Protein AF-A0A4V3YSW3-F1 (afdb_monomer_lite)

Sequence (118 aa):
MEQAIERPDEATGRGRRPDWFHRGHPVFFPLAGFFTGMVSIIVVPGLYAAIVKWVAGYERAEALFPFVLLLLVVPIGLLVPHRTRRFARYMVLGMLTTLIVVVGVAAAVLWFLLRRDG

pLDDT: mean 74.08, std 13.99, range [45.06, 95.94]

Foldseek 3Di:
DDDDDPDPPDDDPPDPPDPVVVPPDVCPLLVVLLVLLQCCLVCQLVVVLVVCCVPPNPVCSVVCNVCSVVSVVVLVVVLPDPVSVNSSVSNVVNNVVNVCVVVVVVVVVVVVCVVVVD

Structure (mmCIF, N/CA/C/O backbone):
data_AF-A0A4V3YSW3-F1
#
_entry.id   AF-A0A4V3YSW3-F1
#
loop_
_atom_site.group_PDB
_atom_site.id
_atom_site.type_symbol
_atom_site.label_atom_id
_atom_site.label_alt_id
_atom_site.label_comp_id
_atom_site.label_asym_id
_atom_site.label_entity_id
_atom_site.label_seq_id
_atom_site.pdbx_PDB_ins_code
_atom_site.Cartn_x
_atom_site.Cartn_y
_atom_site.Cartn_z
_atom_site.occupancy
_atom_site.B_iso_or_equiv
_atom_site.auth_seq_id
_atom_site.auth_comp_id
_atom_site.auth_asym_id
_atom_site.auth_atom_id
_atom_site.pdbx_PDB_model_num
ATOM 1 N N . MET A 1 1 ? 22.615 49.048 -56.339 1.00 45.06 1 MET A N 1
ATOM 2 C CA . MET A 1 1 ? 22.935 47.777 -55.665 1.00 45.06 1 MET A CA 1
ATOM 3 C C . MET A 1 1 ? 21.779 47.475 -54.745 1.00 45.06 1 MET A C 1
ATOM 5 O O . MET A 1 1 ? 21.599 48.124 -53.724 1.00 45.06 1 MET A O 1
ATOM 9 N N . GLU A 1 2 ? 20.926 46.612 -55.268 1.00 50.81 2 GLU A N 1
ATOM 10 C CA . GLU A 1 2 ? 19.728 46.044 -54.674 1.00 50.81 2 GLU A CA 1
ATOM 11 C C . GLU A 1 2 ? 20.129 45.095 -53.533 1.00 50.81 2 GLU A C 1
ATOM 13 O O . GLU A 1 2 ? 21.132 44.406 -53.674 1.00 50.81 2 GLU A O 1
ATOM 18 N N . GLN A 1 3 ? 19.372 45.139 -52.431 1.00 54.00 3 GLN A N 1
ATOM 19 C CA . GLN A 1 3 ? 18.955 44.027 -51.553 1.00 54.00 3 GLN A CA 1
ATOM 20 C C . GLN A 1 3 ? 19.996 42.916 -51.248 1.00 54.00 3 GLN A C 1
ATOM 22 O O . GLN A 1 3 ? 20.533 42.266 -52.127 1.00 54.00 3 GLN A O 1
ATOM 27 N N . ALA A 1 4 ? 20.269 42.551 -49.999 1.00 50.94 4 ALA A N 1
ATOM 28 C CA . ALA A 1 4 ? 19.267 42.141 -49.032 1.00 50.94 4 ALA A CA 1
ATOM 29 C C . ALA A 1 4 ? 19.805 42.266 -47.601 1.00 50.94 4 ALA A C 1
ATOM 31 O O . ALA A 1 4 ? 20.897 41.809 -47.270 1.00 50.94 4 ALA A O 1
ATOM 32 N N . ILE A 1 5 ? 18.981 42.854 -46.740 1.00 60.22 5 ILE A N 1
ATOM 33 C CA . ILE A 1 5 ? 19.036 42.609 -45.305 1.00 60.22 5 ILE A CA 1
ATOM 34 C C . ILE A 1 5 ? 18.579 41.161 -45.130 1.00 60.22 5 ILE A C 1
ATOM 36 O O . ILE A 1 5 ? 17.396 40.868 -45.296 1.00 60.22 5 ILE A O 1
ATOM 40 N N . GLU A 1 6 ? 19.499 40.252 -44.827 1.00 54.72 6 GLU A N 1
ATOM 41 C CA . GLU A 1 6 ? 19.141 38.892 -44.439 1.00 54.72 6 GLU A CA 1
ATOM 42 C C . GLU A 1 6 ? 18.543 38.937 -43.026 1.00 54.72 6 GLU A C 1
ATOM 44 O O . GLU A 1 6 ? 19.235 38.859 -42.012 1.00 54.72 6 GLU A O 1
ATOM 49 N N . ARG A 1 7 ? 17.224 39.141 -42.960 1.00 59.81 7 ARG A N 1
ATOM 50 C CA . ARG A 1 7 ? 16.422 38.734 -41.809 1.00 59.81 7 ARG A CA 1
ATOM 51 C C . ARG A 1 7 ? 15.881 37.337 -42.077 1.00 59.81 7 ARG A C 1
ATOM 53 O O . ARG A 1 7 ? 14.946 37.209 -42.865 1.00 59.81 7 ARG A O 1
ATOM 60 N N . PRO A 1 8 ? 16.349 36.310 -41.363 1.00 53.41 8 PRO A N 1
ATOM 61 C CA . PRO A 1 8 ? 15.496 35.181 -41.070 1.00 53.41 8 PRO A CA 1
ATOM 62 C C . PRO A 1 8 ? 14.579 35.582 -39.903 1.00 53.41 8 PRO A C 1
ATOM 64 O O . PRO A 1 8 ? 14.878 35.329 -38.737 1.00 53.41 8 PRO A O 1
ATOM 67 N N . ASP A 1 9 ? 13.467 36.245 -40.220 1.00 52.53 9 ASP A N 1
ATOM 68 C CA . ASP A 1 9 ? 12.266 36.190 -39.383 1.00 52.53 9 ASP A CA 1
ATOM 69 C C . ASP A 1 9 ? 11.549 34.889 -39.751 1.00 52.53 9 ASP A C 1
ATOM 71 O O . ASP A 1 9 ? 10.818 34.880 -40.727 1.00 52.53 9 ASP A O 1
ATOM 75 N N . GLU A 1 10 ? 11.753 33.802 -38.999 1.00 52.34 10 GLU A N 1
ATOM 76 C CA . GLU A 1 10 ? 10.719 32.772 -38.825 1.00 52.34 10 GLU A CA 1
ATOM 77 C C . GLU A 1 10 ? 10.824 32.143 -37.434 1.00 52.34 10 GLU A C 1
ATOM 79 O O . GLU A 1 10 ? 11.613 31.243 -37.132 1.00 52.34 10 GLU A O 1
ATOM 84 N N . ALA A 1 11 ? 9.953 32.642 -36.566 1.00 54.31 11 ALA A N 1
ATOM 85 C CA . ALA A 1 11 ? 9.533 31.981 -35.357 1.00 54.31 11 ALA A CA 1
ATOM 86 C C . ALA A 1 11 ? 9.134 30.523 -35.640 1.00 54.31 11 ALA A C 1
ATOM 88 O O . ALA A 1 11 ? 8.089 30.246 -36.219 1.00 54.31 11 ALA A O 1
ATOM 89 N N . THR A 1 12 ? 9.885 29.570 -35.090 1.00 47.66 12 THR A N 1
ATOM 90 C CA . THR A 1 12 ? 9.254 28.345 -34.599 1.00 47.66 12 THR A CA 1
ATOM 91 C C . THR A 1 12 ? 9.585 28.170 -33.130 1.00 47.66 12 THR A C 1
ATOM 93 O O . THR A 1 12 ? 10.612 27.620 -32.740 1.00 47.66 12 THR A O 1
ATOM 96 N N . GLY A 1 13 ? 8.651 28.620 -32.293 1.00 49.34 13 GLY A N 1
ATOM 97 C CA . GLY A 1 13 ? 8.467 28.103 -30.946 1.00 49.34 13 GLY A CA 1
ATOM 98 C C . GLY A 1 13 ? 8.160 26.605 -30.994 1.00 49.34 13 GLY A C 1
ATOM 99 O O . GLY A 1 13 ? 7.038 26.175 -30.754 1.00 49.34 13 GLY A O 1
ATOM 100 N N . ARG A 1 14 ? 9.164 25.785 -31.298 1.00 49.91 14 ARG A N 1
ATOM 101 C CA . ARG A 1 14 ? 9.178 24.367 -30.958 1.00 49.91 14 ARG A CA 1
ATOM 102 C C . ARG A 1 14 ? 10.062 24.266 -29.742 1.00 49.91 14 ARG A C 1
ATOM 104 O O . ARG A 1 14 ? 11.281 24.341 -29.837 1.00 49.91 14 ARG A O 1
ATOM 111 N N . GLY A 1 15 ? 9.399 24.226 -28.588 1.00 49.91 15 GLY A N 1
ATOM 112 C CA . GLY A 1 15 ? 10.049 24.204 -27.294 1.00 49.91 15 GLY A CA 1
ATOM 113 C C . GLY A 1 15 ? 11.238 23.256 -27.301 1.00 49.91 15 GLY A C 1
ATOM 114 O O . GLY A 1 15 ? 11.166 22.164 -27.869 1.00 49.91 15 GLY A O 1
ATOM 115 N N . ARG A 1 16 ? 12.304 23.665 -26.609 1.00 55.59 16 ARG A N 1
ATOM 116 C CA . ARG A 1 16 ? 13.181 22.724 -25.916 1.00 55.59 16 ARG A CA 1
ATOM 117 C C . ARG A 1 16 ? 12.269 21.850 -25.063 1.00 55.59 16 ARG A C 1
ATOM 119 O O . ARG A 1 16 ? 12.037 22.157 -23.902 1.00 55.59 16 ARG A O 1
ATOM 126 N N . ARG A 1 17 ? 11.648 20.837 -25.664 1.00 60.00 17 ARG A N 1
ATOM 127 C CA . ARG A 1 17 ? 11.024 19.745 -24.951 1.00 60.00 17 ARG A CA 1
ATOM 128 C C . ARG A 1 17 ? 12.223 18.991 -24.405 1.00 60.00 17 ARG A C 1
ATOM 130 O O . ARG A 1 17 ? 12.932 18.399 -25.203 1.00 60.00 17 ARG A O 1
ATOM 137 N N . PRO A 1 18 ? 12.504 19.070 -23.100 1.00 58.22 18 PRO A N 1
ATOM 138 C CA . PRO A 1 18 ? 13.040 17.950 -22.371 1.00 58.22 18 PRO A CA 1
ATOM 139 C C . PRO A 1 18 ? 13.660 16.748 -23.102 1.00 58.22 18 PRO A C 1
ATOM 141 O O . PRO A 1 18 ? 13.052 15.678 -23.144 1.00 58.22 18 PRO A O 1
ATOM 144 N N . ASP A 1 19 ? 14.901 16.852 -23.581 1.00 61.59 19 ASP A N 1
ATOM 145 C CA . ASP A 1 19 ? 15.624 15.717 -24.190 1.00 61.59 19 ASP A CA 1
ATOM 146 C C . ASP A 1 19 ? 15.869 14.540 -23.215 1.00 61.59 19 ASP A C 1
AT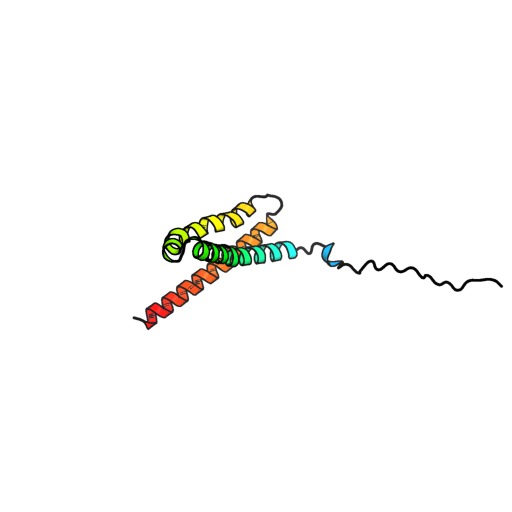OM 148 O O . ASP A 1 19 ? 16.268 13.448 -23.627 1.00 61.59 19 ASP A O 1
ATOM 152 N N . TRP A 1 20 ? 15.567 14.704 -21.920 1.00 56.62 20 TRP A N 1
ATOM 153 C CA . TRP A 1 20 ? 15.565 13.623 -20.924 1.00 56.62 20 TRP A CA 1
ATOM 154 C C . TRP A 1 20 ? 14.391 12.645 -21.066 1.00 56.62 20 TRP A C 1
ATOM 156 O O . TRP A 1 20 ? 14.424 11.569 -20.473 1.00 56.62 20 TRP A O 1
ATOM 166 N N . PHE A 1 21 ? 13.354 12.995 -21.835 1.00 60.94 21 PHE A N 1
ATOM 167 C CA . PHE A 1 21 ? 12.192 12.127 -22.051 1.00 60.94 21 PHE A CA 1
ATOM 168 C C . PHE A 1 21 ? 12.449 11.054 -23.127 1.00 60.94 21 PHE A C 1
ATOM 170 O O . PHE A 1 21 ? 11.780 10.026 -23.146 1.00 60.94 21 PHE A O 1
ATOM 177 N N . HIS A 1 22 ? 13.441 11.264 -24.003 1.00 60.59 22 HIS A N 1
ATOM 178 C CA . HIS A 1 22 ? 13.734 10.371 -25.136 1.00 60.59 22 HIS A CA 1
ATOM 179 C C . HIS A 1 22 ? 14.896 9.400 -24.872 1.00 60.59 22 HIS A C 1
ATOM 181 O O . HIS A 1 22 ? 15.032 8.394 -25.567 1.00 60.59 22 HIS A O 1
ATOM 187 N N . ARG A 1 23 ? 15.698 9.629 -23.824 1.00 57.62 23 ARG A N 1
ATOM 188 C CA . ARG A 1 23 ? 16.636 8.635 -23.286 1.00 57.62 23 ARG A CA 1
ATOM 189 C C . ARG A 1 23 ? 16.043 8.063 -22.011 1.00 57.62 23 ARG A C 1
ATOM 191 O O . ARG A 1 23 ? 16.219 8.634 -20.943 1.00 57.62 23 ARG A O 1
ATOM 198 N N . GLY A 1 24 ? 15.328 6.944 -22.128 1.00 64.56 24 GLY A N 1
ATOM 199 C CA . GLY A 1 24 ? 14.814 6.192 -20.985 1.00 64.56 24 GLY A CA 1
ATOM 200 C C . GLY A 1 24 ? 15.953 5.827 -20.038 1.00 64.56 24 GLY A C 1
ATOM 201 O O . GLY A 1 24 ? 16.631 4.819 -20.233 1.00 64.56 24 GLY A O 1
ATOM 202 N N . HIS A 1 25 ? 16.194 6.677 -19.038 1.00 61.09 25 HIS A N 1
ATOM 203 C CA . HIS A 1 25 ? 17.256 6.468 -18.072 1.00 61.09 25 HIS A CA 1
ATOM 204 C C . HIS A 1 25 ? 16.940 5.162 -17.333 1.00 61.09 25 HIS A C 1
ATOM 206 O O . HIS A 1 25 ? 15.829 5.021 -16.809 1.00 61.09 25 HIS A O 1
ATOM 212 N N . PRO A 1 26 ? 17.871 4.195 -17.278 1.00 68.62 26 PRO A N 1
ATOM 213 C CA . PRO A 1 26 ? 17.589 2.838 -16.804 1.00 68.62 26 PRO A CA 1
ATOM 214 C C . PRO A 1 26 ? 17.067 2.774 -15.357 1.00 68.62 26 PRO A C 1
ATOM 216 O O . PRO A 1 26 ? 16.501 1.760 -14.956 1.00 68.62 26 PRO A O 1
ATOM 219 N N . VAL A 1 27 ? 17.199 3.861 -14.591 1.00 72.88 27 VAL A N 1
ATOM 220 C CA . VAL A 1 27 ? 16.701 3.997 -13.212 1.00 72.88 27 VAL A CA 1
ATOM 221 C C . VAL A 1 27 ? 15.240 4.457 -13.105 1.00 72.88 27 VAL A C 1
ATOM 223 O O . VAL A 1 27 ? 14.642 4.282 -12.048 1.00 72.88 27 VAL A O 1
ATOM 226 N N . PHE A 1 28 ? 14.636 5.006 -14.169 1.00 74.69 28 PHE A N 1
ATOM 227 C CA . PHE A 1 28 ? 13.272 5.547 -14.106 1.00 74.69 28 PHE A CA 1
ATOM 228 C C . PHE A 1 28 ? 12.235 4.449 -13.857 1.00 74.69 28 PHE A C 1
ATOM 230 O O . PHE A 1 28 ? 11.397 4.579 -12.974 1.00 74.69 28 PHE A O 1
ATOM 237 N N . PHE A 1 29 ? 12.327 3.334 -14.585 1.00 75.62 29 PHE A N 1
ATOM 238 C CA . PHE A 1 29 ? 11.424 2.194 -14.405 1.00 75.62 29 PHE A CA 1
ATOM 239 C C . PHE A 1 29 ? 11.500 1.587 -12.991 1.00 75.62 29 PHE A C 1
ATOM 241 O O . PHE A 1 29 ? 10.447 1.364 -12.395 1.00 75.62 29 PHE A O 1
ATOM 248 N N . PRO A 1 30 ? 12.693 1.335 -12.419 1.00 81.56 30 PRO A N 1
ATOM 249 C CA . PRO A 1 30 ? 12.821 0.947 -11.019 1.00 81.56 30 PRO A CA 1
ATOM 250 C C . PRO A 1 30 ? 12.193 1.934 -10.036 1.00 81.56 30 PRO A C 1
ATOM 252 O O . PRO A 1 30 ? 11.400 1.534 -9.185 1.00 81.56 30 PRO A O 1
ATOM 255 N N . LEU A 1 31 ? 12.515 3.220 -10.173 1.00 82.81 31 LEU A N 1
ATOM 256 C CA . LEU A 1 31 ? 12.081 4.251 -9.237 1.00 82.81 31 LEU A CA 1
ATOM 257 C C . LEU A 1 31 ? 10.564 4.455 -9.295 1.00 82.81 31 LEU A C 1
ATOM 259 O O . LEU A 1 31 ? 9.893 4.441 -8.266 1.00 82.81 31 LEU A O 1
ATOM 263 N N . ALA A 1 32 ? 10.013 4.562 -10.504 1.00 83.94 32 ALA A N 1
ATOM 264 C CA . ALA A 1 32 ? 8.578 4.671 -10.725 1.00 83.94 32 ALA A CA 1
ATOM 265 C C . ALA A 1 32 ? 7.837 3.452 -10.164 1.00 83.94 32 ALA A C 1
ATOM 267 O O . ALA A 1 32 ? 6.810 3.622 -9.513 1.00 83.94 32 ALA A O 1
ATOM 268 N N . GLY A 1 33 ? 8.375 2.242 -10.355 1.00 82.06 33 GLY A N 1
ATOM 269 C CA . GLY A 1 33 ? 7.819 1.023 -9.770 1.00 82.06 33 GLY A CA 1
ATOM 270 C C . GLY A 1 33 ? 7.758 1.127 -8.252 1.00 82.06 33 GLY A C 1
ATOM 271 O O . GLY A 1 33 ? 6.673 1.053 -7.681 1.00 82.06 33 GLY A O 1
ATOM 272 N N . PHE A 1 34 ? 8.900 1.382 -7.612 1.00 85.62 34 PHE A N 1
ATOM 273 C CA . PHE A 1 34 ? 9.020 1.513 -6.158 1.00 85.62 34 PHE A CA 1
ATOM 274 C C . PHE A 1 34 ? 8.035 2.527 -5.564 1.00 85.62 34 PHE A C 1
ATOM 276 O O . PHE A 1 34 ? 7.249 2.170 -4.685 1.00 85.62 34 PHE A O 1
ATOM 283 N N . PHE A 1 35 ? 8.012 3.760 -6.080 1.00 85.44 35 PHE A N 1
ATOM 284 C CA . PHE A 1 35 ? 7.085 4.790 -5.605 1.00 85.44 35 PHE A CA 1
ATOM 285 C C . PHE A 1 35 ? 5.625 4.422 -5.853 1.00 85.44 35 PHE A C 1
ATOM 287 O O . PHE A 1 35 ? 4.797 4.639 -4.974 1.00 85.44 35 PHE A O 1
ATOM 294 N N . THR A 1 36 ? 5.305 3.810 -6.995 1.00 86.19 36 THR A N 1
ATOM 295 C CA . THR A 1 36 ? 3.945 3.314 -7.261 1.00 86.19 36 THR A CA 1
ATOM 296 C C . THR A 1 36 ? 3.536 2.262 -6.227 1.00 86.19 36 THR A C 1
ATOM 298 O O . THR A 1 36 ? 2.416 2.304 -5.722 1.00 86.19 36 THR A O 1
ATOM 301 N N . GLY A 1 37 ? 4.451 1.362 -5.852 1.00 83.94 37 GLY A N 1
ATOM 302 C CA . GLY A 1 37 ? 4.236 0.382 -4.787 1.00 83.94 37 GLY A CA 1
ATOM 303 C C . GLY A 1 37 ? 3.923 1.043 -3.444 1.00 83.94 37 GLY A C 1
ATOM 304 O O . GLY A 1 37 ? 2.911 0.717 -2.825 1.00 83.94 37 GLY A O 1
ATOM 305 N N . MET A 1 38 ? 4.724 2.032 -3.039 1.00 87.38 38 MET A N 1
ATOM 306 C CA . MET A 1 38 ? 4.490 2.780 -1.796 1.00 87.38 38 MET A CA 1
ATOM 307 C C . MET A 1 38 ? 3.151 3.526 -1.807 1.00 87.38 38 MET A C 1
ATOM 309 O O . MET A 1 38 ? 2.364 3.409 -0.868 1.00 87.38 38 MET A O 1
ATOM 313 N N . VAL A 1 39 ? 2.864 4.259 -2.887 1.00 87.56 39 VAL A N 1
ATOM 314 C CA . VAL A 1 39 ? 1.611 5.012 -3.044 1.00 87.56 39 VAL A CA 1
ATOM 315 C C . VAL A 1 39 ? 0.415 4.070 -2.983 1.00 87.56 39 VAL A C 1
ATOM 317 O O . VAL A 1 39 ? -0.567 4.387 -2.317 1.00 87.56 39 VAL A O 1
ATOM 320 N N . SER A 1 40 ? 0.506 2.891 -3.605 1.00 83.56 40 SER A N 1
ATOM 321 C CA . SER A 1 40 ? -0.580 1.912 -3.567 1.00 83.56 40 SER A CA 1
ATOM 322 C C . SER A 1 40 ? -0.896 1.448 -2.140 1.00 83.56 40 SER A C 1
ATOM 324 O O . SER A 1 40 ? -2.063 1.425 -1.770 1.00 83.56 40 SER A O 1
ATOM 326 N N . ILE A 1 41 ? 0.112 1.185 -1.298 1.00 83.62 41 ILE A N 1
ATOM 327 C CA . ILE A 1 41 ? -0.098 0.764 0.102 1.00 83.62 41 ILE A CA 1
ATOM 328 C C . ILE A 1 41 ? -0.744 1.852 0.953 1.00 83.62 41 ILE A C 1
ATOM 330 O O . ILE A 1 41 ? -1.435 1.531 1.909 1.00 83.62 41 ILE A O 1
ATOM 334 N N . ILE A 1 42 ? -0.541 3.126 0.629 1.00 84.56 42 ILE A N 1
ATOM 335 C CA . ILE A 1 42 ? -1.103 4.233 1.410 1.00 84.56 42 ILE A CA 1
ATOM 336 C C . ILE A 1 42 ? -2.511 4.572 0.912 1.00 84.56 42 ILE A C 1
ATOM 338 O O . ILE A 1 42 ? -3.469 4.622 1.684 1.00 84.56 42 ILE A O 1
ATOM 342 N N . VAL A 1 43 ? -2.643 4.799 -0.395 1.00 87.12 43 VAL A N 1
ATOM 343 C CA . VAL A 1 43 ? -3.863 5.343 -0.998 1.00 87.12 43 VAL A CA 1
ATOM 344 C C . VAL A 1 43 ? -4.971 4.304 -1.044 1.00 87.12 43 VAL A C 1
ATOM 346 O O . VAL A 1 43 ? -6.110 4.636 -0.737 1.00 87.12 43 VAL A O 1
ATOM 349 N N . VAL A 1 44 ? -4.662 3.055 -1.398 1.00 85.69 44 VAL A N 1
ATOM 350 C CA . VAL A 1 44 ? -5.674 2.000 -1.569 1.00 85.69 44 VAL A CA 1
ATOM 351 C C . VAL A 1 44 ? -6.448 1.741 -0.270 1.00 85.69 44 VAL A C 1
ATOM 353 O O . VAL A 1 44 ? -7.672 1.893 -0.284 1.00 85.69 44 VAL A O 1
ATOM 356 N N . PRO A 1 45 ? -5.801 1.417 0.868 1.00 81.31 45 PRO A N 1
ATOM 357 C CA . PRO A 1 45 ? -6.530 1.202 2.111 1.00 81.31 45 PRO A CA 1
ATOM 358 C C . PRO A 1 45 ? -7.128 2.488 2.687 1.00 81.31 45 PRO A C 1
ATOM 360 O O . PRO A 1 45 ? -8.239 2.442 3.212 1.00 81.31 45 PRO A O 1
ATOM 363 N N . GLY A 1 46 ? -6.451 3.636 2.557 1.00 83.81 46 GLY A N 1
ATOM 364 C CA . GLY A 1 46 ? -6.984 4.916 3.032 1.00 83.81 46 GLY A CA 1
ATOM 365 C C . GLY A 1 46 ? -8.274 5.315 2.311 1.00 83.81 46 GLY A C 1
ATOM 366 O O . GLY A 1 46 ? -9.265 5.676 2.947 1.00 83.81 46 GLY A O 1
ATOM 367 N N . LEU A 1 47 ? -8.290 5.185 0.984 1.00 85.50 47 LEU A N 1
ATOM 368 C CA . LEU A 1 47 ? -9.460 5.479 0.165 1.00 85.50 47 LEU A CA 1
ATOM 369 C C . LEU A 1 47 ? -10.582 4.468 0.415 1.00 85.50 47 LEU A C 1
ATOM 371 O O . LEU A 1 47 ? -11.738 4.865 0.534 1.00 85.50 47 LEU A O 1
ATOM 375 N N . TYR A 1 48 ? -10.251 3.183 0.556 1.00 80.69 48 TYR A N 1
ATOM 376 C CA . TYR A 1 48 ? -11.224 2.156 0.921 1.00 80.69 48 TYR A CA 1
ATOM 377 C C . TYR A 1 48 ? -11.911 2.474 2.251 1.00 80.69 48 TYR A C 1
ATOM 379 O O . TYR A 1 48 ? -13.137 2.526 2.311 1.00 80.69 48 TYR A O 1
ATOM 387 N N . ALA A 1 49 ? -11.133 2.756 3.298 1.00 81.88 49 ALA A N 1
ATOM 388 C CA . ALA A 1 49 ? -11.671 3.104 4.607 1.00 81.88 49 ALA A CA 1
ATOM 389 C C . ALA A 1 49 ? -12.551 4.361 4.542 1.00 81.88 49 ALA A C 1
ATOM 391 O O . ALA A 1 49 ? -13.626 4.390 5.141 1.00 81.88 49 ALA A O 1
ATOM 392 N N . ALA A 1 50 ? -12.139 5.376 3.775 1.00 85.31 50 ALA A N 1
ATOM 393 C CA . ALA A 1 50 ? -12.924 6.589 3.573 1.00 85.31 50 ALA A CA 1
ATOM 394 C C . ALA A 1 50 ? -14.267 6.305 2.877 1.00 85.31 50 ALA A C 1
ATOM 396 O O . ALA A 1 50 ? -15.306 6.766 3.351 1.00 85.31 50 ALA A O 1
ATOM 397 N N . ILE A 1 51 ? -14.261 5.517 1.796 1.00 85.31 51 ILE A N 1
ATOM 398 C CA . ILE A 1 51 ? -15.473 5.149 1.049 1.00 85.31 51 ILE A CA 1
ATOM 399 C C . ILE A 1 51 ? -16.409 4.312 1.921 1.00 85.31 51 ILE A C 1
ATOM 401 O O . ILE A 1 51 ? -17.597 4.613 2.008 1.00 85.31 51 ILE A O 1
ATOM 405 N N . VAL A 1 52 ? -15.890 3.285 2.596 1.00 82.00 52 VAL A N 1
ATOM 406 C CA . VAL A 1 52 ? -16.698 2.410 3.457 1.00 82.00 52 VAL A CA 1
ATOM 407 C C . VAL A 1 52 ? -17.316 3.205 4.602 1.00 82.00 52 VAL A C 1
ATOM 409 O O . VAL A 1 52 ? -18.513 3.078 4.851 1.00 82.00 52 VAL A O 1
ATOM 412 N N . LYS A 1 53 ? -16.539 4.076 5.253 1.00 80.00 53 LYS A N 1
ATOM 413 C CA . LYS A 1 53 ? -17.052 4.973 6.293 1.00 80.00 53 LYS A CA 1
ATOM 414 C C . LYS A 1 53 ? -18.161 5.882 5.761 1.00 80.00 53 LYS A C 1
ATOM 416 O O . LYS A 1 53 ? -19.142 6.103 6.465 1.00 80.00 53 LYS A O 1
ATOM 421 N N . TRP A 1 54 ? -18.007 6.400 4.543 1.00 85.12 54 TRP A N 1
ATOM 422 C CA . TRP A 1 54 ? -1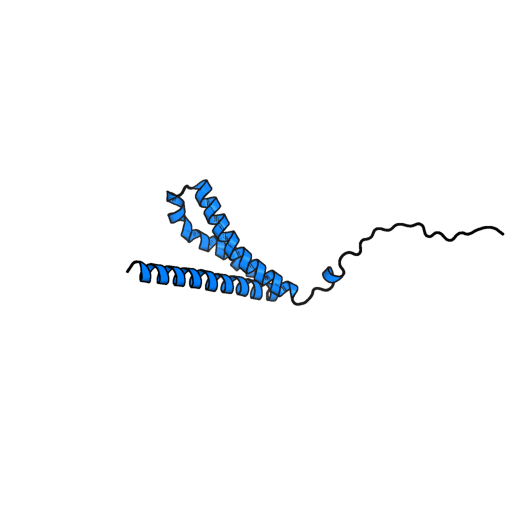8.982 7.296 3.923 1.00 85.12 54 TRP A CA 1
ATOM 423 C C . TRP A 1 54 ? -20.291 6.588 3.550 1.00 85.12 54 TRP A C 1
ATOM 425 O O . TRP A 1 54 ? -21.361 7.137 3.790 1.00 85.12 54 TRP A O 1
ATOM 435 N N . VAL A 1 55 ? -20.221 5.368 3.005 1.00 84.50 55 VAL A N 1
ATOM 436 C CA . VAL A 1 55 ? -21.402 4.634 2.515 1.00 84.50 55 VAL A CA 1
ATOM 437 C C . VAL A 1 55 ? -22.095 3.822 3.613 1.00 84.50 55 VAL A C 1
ATOM 439 O O . VAL A 1 55 ? -23.321 3.779 3.660 1.00 84.50 55 VAL A O 1
ATOM 442 N N . ALA A 1 56 ? -21.334 3.142 4.474 1.00 78.06 56 ALA A N 1
ATOM 443 C CA . ALA A 1 56 ? -21.862 2.126 5.390 1.00 78.06 56 ALA A CA 1
ATOM 444 C C . ALA A 1 56 ? -21.944 2.578 6.860 1.00 78.06 56 ALA A C 1
ATOM 446 O O . ALA A 1 56 ? -22.538 1.869 7.672 1.00 78.06 56 ALA A O 1
ATOM 447 N N . GLY A 1 57 ? -21.373 3.736 7.208 1.00 69.75 57 GLY A N 1
ATOM 448 C CA . GLY A 1 57 ? -21.281 4.204 8.593 1.00 69.75 57 GLY A CA 1
ATOM 449 C C . GLY A 1 57 ? -20.262 3.419 9.434 1.00 69.75 57 GLY A C 1
ATOM 450 O O . GLY A 1 57 ? -19.764 2.368 9.029 1.00 69.75 57 GLY A O 1
ATOM 451 N N . TYR A 1 58 ? -19.916 3.946 10.615 1.00 63.53 58 TYR A N 1
ATOM 452 C CA . TYR A 1 58 ? -18.855 3.392 11.477 1.00 63.53 58 TYR A CA 1
ATOM 453 C C . TYR A 1 58 ? -19.120 1.938 11.903 1.00 63.53 58 TYR A C 1
ATOM 455 O O . TYR A 1 58 ? -18.199 1.128 11.889 1.00 63.53 58 TYR A O 1
ATOM 463 N N . GLU A 1 59 ? -20.376 1.592 12.204 1.00 66.44 59 GLU A N 1
ATOM 464 C CA . GLU A 1 59 ? -20.756 0.271 12.730 1.00 66.44 59 GLU A CA 1
ATOM 465 C C . GLU A 1 59 ? -20.490 -0.874 11.741 1.00 66.44 59 GLU A C 1
ATOM 467 O O . GLU A 1 59 ? -20.079 -1.962 12.136 1.00 66.44 59 GLU A O 1
ATOM 472 N N . ARG A 1 60 ? -20.681 -0.641 10.435 1.00 66.38 60 ARG A N 1
ATOM 473 C CA . ARG A 1 60 ? -20.375 -1.639 9.393 1.00 66.38 60 ARG A CA 1
ATOM 474 C C . ARG A 1 60 ? -18.956 -1.535 8.854 1.00 66.38 60 ARG A C 1
ATOM 476 O O . ARG A 1 60 ? -18.492 -2.481 8.216 1.00 66.38 60 ARG A O 1
ATOM 483 N N . ALA A 1 61 ? -18.263 -0.425 9.094 1.00 63.66 61 ALA A N 1
ATOM 484 C CA . ALA A 1 61 ? -16.910 -0.232 8.597 1.00 63.66 61 ALA A CA 1
ATOM 485 C C . ALA A 1 61 ? -15.918 -1.231 9.203 1.00 63.66 61 ALA A C 1
ATOM 487 O O . ALA A 1 61 ? -15.064 -1.734 8.478 1.00 63.66 61 ALA A O 1
ATOM 488 N N . GLU A 1 62 ? -16.064 -1.581 10.483 1.00 67.12 62 GLU A N 1
ATOM 489 C CA . GLU A 1 62 ? -15.203 -2.574 11.141 1.00 67.12 62 GLU A CA 1
ATOM 490 C C . GLU A 1 62 ? -15.383 -3.979 10.556 1.00 67.12 62 GLU A C 1
ATOM 492 O O . GLU A 1 62 ? -14.401 -4.649 10.239 1.00 67.12 62 GLU A O 1
ATOM 497 N N . ALA A 1 63 ? -16.630 -4.396 10.312 1.00 72.75 63 ALA A N 1
ATOM 498 C CA . ALA A 1 63 ? -16.928 -5.688 9.692 1.00 72.75 63 ALA A CA 1
ATOM 499 C C . ALA A 1 63 ? -16.420 -5.778 8.241 1.00 72.75 63 ALA A C 1
ATOM 501 O O . ALA A 1 63 ? -16.045 -6.851 7.768 1.00 72.75 63 ALA A O 1
ATOM 502 N N . LEU A 1 64 ? -16.395 -4.646 7.530 1.00 74.31 64 LEU A N 1
ATOM 503 C CA . LEU A 1 64 ? -15.938 -4.554 6.143 1.00 74.31 64 LEU A CA 1
ATOM 504 C C . LEU A 1 64 ? -14.433 -4.286 6.018 1.00 74.31 64 LEU A C 1
ATOM 506 O O . LEU A 1 64 ? -13.872 -4.438 4.930 1.00 74.31 64 LEU A O 1
ATOM 510 N N . PHE A 1 65 ? -13.762 -3.912 7.106 1.00 71.00 65 PHE A N 1
ATOM 511 C CA . PHE A 1 65 ? -12.342 -3.587 7.114 1.00 71.00 65 PHE A CA 1
ATOM 512 C C . PHE A 1 65 ? -11.437 -4.691 6.535 1.00 71.00 65 PHE A C 1
ATOM 514 O O . PHE A 1 65 ? -10.606 -4.361 5.687 1.00 71.00 65 PHE A O 1
ATOM 521 N N . PRO A 1 66 ? -11.590 -5.993 6.869 1.00 77.94 66 PRO A N 1
ATOM 522 C CA . PRO A 1 66 ? -10.699 -7.029 6.337 1.00 77.94 66 PRO A CA 1
ATOM 523 C C . PRO A 1 66 ? -10.770 -7.186 4.809 1.00 77.94 66 PRO A C 1
ATOM 525 O O . PRO A 1 66 ? -9.791 -7.609 4.195 1.00 77.94 66 PRO A O 1
ATOM 528 N N . PHE A 1 67 ? -11.868 -6.781 4.159 1.00 79.88 67 PHE A N 1
ATOM 529 C CA . PHE A 1 67 ? -11.983 -6.821 2.696 1.00 79.88 67 PHE A CA 1
ATOM 530 C C . PHE A 1 67 ? -11.050 -5.829 1.985 1.00 79.88 67 PHE A C 1
ATOM 532 O O . PHE A 1 67 ? -10.824 -5.969 0.782 1.00 79.88 67 PHE A O 1
ATOM 539 N N . VAL A 1 68 ? -10.418 -4.894 2.708 1.00 75.25 68 VAL A N 1
ATOM 540 C CA . VAL A 1 68 ? -9.347 -4.048 2.157 1.00 75.25 68 VAL A CA 1
ATOM 541 C C . VAL A 1 68 ? -8.199 -4.880 1.575 1.00 75.25 68 VAL A C 1
ATOM 543 O O . VAL A 1 68 ? -7.567 -4.471 0.601 1.00 75.25 68 VAL A O 1
ATOM 546 N N . LEU A 1 69 ? -7.971 -6.086 2.112 1.00 77.56 69 LEU A N 1
ATOM 547 C CA . LEU A 1 69 ? -6.981 -7.031 1.600 1.00 77.56 69 LEU A CA 1
ATOM 548 C C . LEU A 1 69 ? -7.290 -7.450 0.160 1.00 77.56 69 LEU A C 1
ATOM 550 O O . LEU A 1 69 ? -6.364 -7.562 -0.636 1.00 77.56 69 LEU A O 1
ATOM 554 N N . LEU A 1 70 ? -8.568 -7.602 -0.208 1.00 77.56 70 LEU A N 1
ATOM 555 C CA . LEU A 1 70 ? -8.968 -7.904 -1.588 1.00 77.56 70 LEU A CA 1
ATOM 556 C C . LEU A 1 70 ? -8.637 -6.748 -2.530 1.00 77.56 70 LEU A C 1
ATOM 558 O O . LEU A 1 70 ? -8.174 -6.970 -3.647 1.00 77.56 70 LEU A O 1
ATOM 562 N N . LEU A 1 71 ? -8.820 -5.510 -2.072 1.00 72.75 71 LEU A N 1
ATOM 563 C CA . LEU A 1 71 ? -8.434 -4.335 -2.846 1.00 72.75 71 LEU A CA 1
ATOM 564 C C . LEU A 1 71 ? -6.909 -4.256 -3.006 1.00 72.75 71 LEU A C 1
ATOM 566 O O . LEU A 1 71 ? -6.428 -3.819 -4.045 1.00 72.75 71 LEU A O 1
ATOM 570 N N . LEU A 1 72 ? -6.153 -4.751 -2.022 1.00 72.38 72 LEU A N 1
ATOM 571 C CA . LEU A 1 72 ? -4.699 -4.907 -2.090 1.00 72.38 72 LEU A CA 1
ATOM 572 C C . LEU A 1 72 ? -4.251 -6.019 -3.059 1.00 72.38 72 LEU A C 1
ATOM 574 O O . LEU A 1 72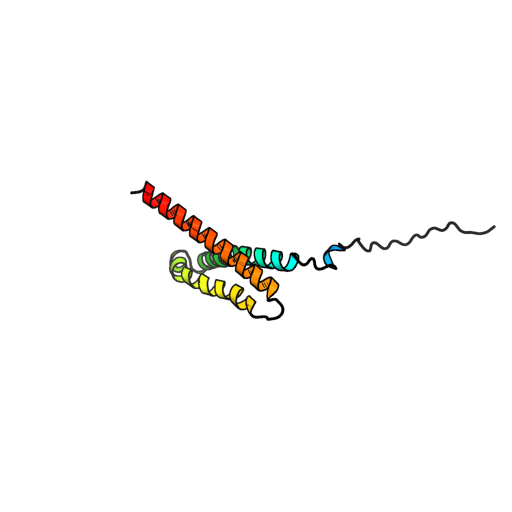 ? -3.137 -5.959 -3.578 1.00 72.38 72 LEU A O 1
ATOM 578 N N . VAL A 1 73 ? -5.109 -7.000 -3.362 1.00 72.94 73 VAL A N 1
ATOM 579 C CA . VAL A 1 73 ? -4.834 -8.012 -4.397 1.00 72.94 73 VAL A CA 1
ATOM 580 C C . VAL A 1 73 ? -4.835 -7.384 -5.794 1.00 72.94 73 VAL A C 1
ATOM 582 O O . VAL A 1 73 ? -4.084 -7.836 -6.651 1.00 72.94 73 VAL A O 1
ATOM 585 N N . VAL A 1 74 ? -5.589 -6.307 -6.040 1.00 68.44 74 VAL A N 1
ATOM 586 C CA . VAL A 1 74 ? -5.635 -5.614 -7.345 1.00 68.44 74 VAL A CA 1
ATOM 587 C C . VAL A 1 74 ? -4.270 -5.055 -7.792 1.00 68.44 74 VAL A C 1
ATOM 589 O O . VAL A 1 74 ? -3.844 -5.392 -8.901 1.00 68.44 74 VAL A O 1
ATOM 592 N N . PRO A 1 75 ? -3.528 -4.257 -6.992 1.00 63.53 75 PRO A N 1
ATOM 593 C CA . PRO A 1 75 ? -2.185 -3.809 -7.365 1.00 63.53 75 PRO A CA 1
ATOM 594 C C . PRO A 1 75 ? -1.192 -4.974 -7.505 1.00 63.53 75 PRO A C 1
ATOM 596 O O . PRO A 1 75 ? -0.274 -4.885 -8.319 1.00 63.53 75 PRO A O 1
ATOM 599 N N . ILE A 1 76 ? -1.404 -6.086 -6.792 1.00 66.94 76 ILE A N 1
ATOM 600 C CA . ILE A 1 76 ? -0.617 -7.321 -6.952 1.00 66.94 76 ILE A CA 1
ATOM 601 C C . ILE A 1 76 ? -1.002 -8.070 -8.246 1.00 66.94 76 ILE A C 1
ATOM 603 O O . ILE A 1 76 ? -0.145 -8.658 -8.895 1.00 66.94 76 ILE A O 1
ATOM 607 N N . GLY A 1 77 ? -2.264 -8.034 -8.677 1.00 62.03 77 GLY A N 1
ATOM 608 C CA . GLY A 1 77 ? -2.749 -8.661 -9.915 1.00 62.03 77 GLY A CA 1
ATOM 609 C C . GLY A 1 77 ? -2.354 -7.890 -11.179 1.00 62.03 77 GLY A C 1
ATOM 610 O O . GLY A 1 77 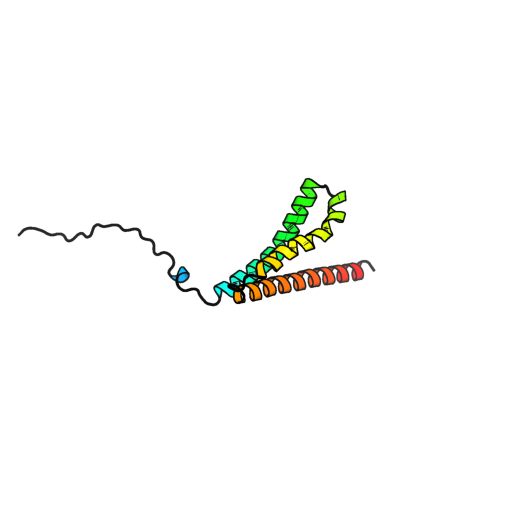? -2.063 -8.489 -12.215 1.00 62.03 77 GLY A O 1
ATOM 611 N N . LEU A 1 78 ? -2.219 -6.564 -11.076 1.00 63.03 78 LEU A N 1
ATOM 612 C CA . LEU A 1 78 ? -1.623 -5.701 -12.108 1.00 63.03 78 LEU A CA 1
ATOM 613 C C . LEU A 1 78 ? -0.164 -6.077 -12.449 1.00 63.03 78 LEU A C 1
ATOM 615 O O . LEU A 1 78 ? 0.376 -5.614 -13.454 1.00 63.03 78 LEU A O 1
ATOM 619 N N . LEU A 1 79 ? 0.462 -6.941 -11.643 1.00 57.03 79 LEU A N 1
ATOM 620 C CA . LEU A 1 79 ? 1.838 -7.422 -11.760 1.00 57.03 79 LEU A CA 1
ATOM 621 C C . LEU A 1 79 ? 2.038 -8.564 -12.783 1.00 57.03 79 LEU A C 1
ATOM 623 O O . LEU A 1 79 ? 3.173 -8.956 -13.055 1.00 57.03 79 LEU A O 1
ATOM 627 N N . VAL A 1 80 ? 0.959 -9.114 -13.349 1.00 56.59 80 VAL A N 1
ATOM 628 C CA . VAL A 1 80 ? 0.985 -10.287 -14.249 1.00 56.59 80 VAL A CA 1
ATOM 629 C C . VAL A 1 80 ? 1.522 -10.025 -15.680 1.00 56.59 80 VAL A C 1
ATOM 631 O O . VAL A 1 80 ? 2.117 -10.945 -16.260 1.00 56.59 80 VAL A O 1
ATOM 634 N N . PRO A 1 81 ? 1.407 -8.827 -16.300 1.00 59.75 81 PRO A N 1
ATOM 635 C CA . PRO A 1 81 ? 1.898 -8.621 -17.664 1.00 59.75 81 PRO A CA 1
ATOM 636 C C . PRO A 1 81 ? 3.422 -8.806 -17.788 1.00 59.75 81 PRO A C 1
ATOM 638 O O . PRO A 1 81 ? 4.224 -8.063 -17.224 1.00 59.75 81 PRO A O 1
ATOM 641 N N . HIS A 1 82 ? 3.851 -9.769 -18.610 1.00 52.72 82 HIS A N 1
ATOM 642 C CA . HIS A 1 82 ? 5.263 -10.160 -18.763 1.00 52.72 82 HIS A CA 1
ATOM 643 C C . HIS A 1 82 ? 6.199 -9.040 -19.256 1.00 52.72 82 HIS A C 1
ATOM 645 O O . HIS A 1 82 ? 7.410 -9.097 -19.025 1.00 52.72 82 HIS A O 1
ATOM 651 N N . ARG A 1 83 ? 5.661 -7.996 -19.901 1.00 57.50 83 ARG A N 1
ATOM 652 C CA . ARG A 1 83 ? 6.448 -6.906 -20.501 1.00 57.50 83 ARG A CA 1
ATOM 653 C C . ARG A 1 83 ? 7.015 -5.911 -19.471 1.00 57.50 83 ARG A C 1
ATOM 655 O O . ARG A 1 83 ? 7.902 -5.140 -19.821 1.00 57.50 83 ARG A O 1
ATOM 662 N N . THR A 1 84 ? 6.571 -5.949 -18.207 1.00 60.91 84 THR A N 1
ATOM 663 C CA . THR A 1 84 ? 6.958 -4.985 -17.151 1.00 60.91 84 THR A CA 1
ATOM 664 C C . THR A 1 84 ? 7.721 -5.608 -15.971 1.00 60.91 84 THR A C 1
ATOM 666 O O . THR A 1 84 ? 7.926 -4.937 -14.961 1.00 60.91 84 THR A O 1
ATOM 669 N N . ARG A 1 85 ? 8.237 -6.848 -16.080 1.00 66.62 85 ARG A N 1
ATOM 670 C CA . ARG A 1 85 ? 8.880 -7.592 -14.962 1.00 66.62 85 ARG A CA 1
ATOM 671 C C . ARG A 1 85 ? 9.929 -6.815 -14.155 1.00 66.62 85 ARG A C 1
ATOM 673 O O . ARG A 1 85 ? 10.044 -7.045 -12.955 1.00 66.62 85 ARG A O 1
ATOM 680 N N . ARG A 1 86 ? 10.715 -5.922 -14.775 1.00 67.62 86 ARG A N 1
ATOM 681 C CA . ARG A 1 86 ? 11.674 -5.078 -14.032 1.00 67.62 86 ARG A CA 1
ATOM 682 C C . ARG A 1 86 ? 10.943 -4.050 -13.167 1.00 67.62 86 ARG A C 1
ATOM 684 O O . ARG A 1 86 ? 11.155 -4.044 -11.966 1.00 67.62 86 ARG A O 1
ATOM 691 N N . PHE A 1 87 ? 10.042 -3.262 -13.751 1.00 70.88 87 PHE A N 1
ATOM 692 C CA . PHE A 1 87 ? 9.191 -2.298 -13.038 1.00 70.88 87 PHE A CA 1
ATOM 693 C C . PHE A 1 87 ? 8.390 -2.959 -11.906 1.00 70.88 87 PHE A C 1
ATOM 695 O O . PHE A 1 87 ? 8.416 -2.500 -10.768 1.00 70.88 87 PHE A O 1
ATOM 702 N N . ALA A 1 88 ? 7.766 -4.098 -12.208 1.00 70.19 88 ALA A N 1
ATOM 703 C CA . ALA A 1 88 ? 6.983 -4.894 -11.273 1.00 70.19 88 ALA A CA 1
ATOM 704 C C . ALA A 1 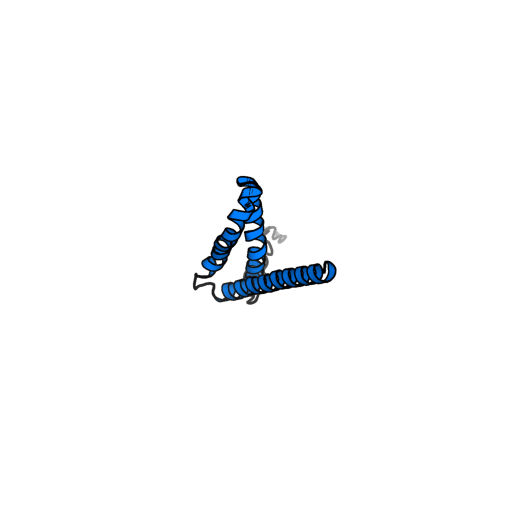88 ? 7.787 -5.336 -10.036 1.00 70.19 88 ALA A C 1
ATOM 706 O O . ALA A 1 88 ? 7.316 -5.210 -8.910 1.00 70.19 88 ALA A O 1
ATOM 707 N N . ARG A 1 89 ? 9.031 -5.801 -10.215 1.00 79.94 89 ARG A N 1
ATOM 708 C CA . ARG A 1 89 ? 9.892 -6.193 -9.084 1.00 79.94 89 ARG A CA 1
ATOM 709 C C . ARG A 1 89 ? 10.159 -5.033 -8.131 1.00 79.94 89 ARG A C 1
ATOM 711 O O . ARG A 1 89 ? 10.074 -5.219 -6.923 1.00 79.94 89 ARG A O 1
ATOM 718 N N . TYR A 1 90 ? 10.456 -3.848 -8.660 1.00 82.12 90 TYR A N 1
ATOM 719 C CA . TYR A 1 90 ? 10.704 -2.679 -7.815 1.00 82.12 90 TYR A CA 1
ATOM 720 C C . TYR A 1 90 ? 9.422 -2.148 -7.168 1.00 82.12 90 TYR A C 1
ATOM 722 O O . TYR A 1 90 ? 9.476 -1.692 -6.032 1.00 82.12 90 TYR A O 1
ATOM 730 N N . MET A 1 91 ? 8.269 -2.288 -7.827 1.00 79.81 91 MET A N 1
ATOM 731 C CA . MET A 1 91 ? 6.962 -2.006 -7.227 1.00 79.81 91 MET A CA 1
ATOM 732 C C . MET A 1 91 ? 6.673 -2.890 -6.019 1.00 79.81 91 MET A C 1
ATOM 734 O O . MET A 1 91 ? 6.351 -2.364 -4.956 1.00 79.81 91 MET A O 1
ATOM 738 N N . VAL A 1 92 ? 6.868 -4.204 -6.138 1.00 81.38 92 VAL A N 1
ATOM 739 C CA . VAL A 1 92 ? 6.738 -5.120 -4.995 1.00 81.38 92 VAL A CA 1
ATOM 740 C C . VAL A 1 92 ? 7.738 -4.772 -3.897 1.00 81.38 92 VAL A C 1
ATOM 742 O O . VAL A 1 92 ? 7.388 -4.810 -2.725 1.00 81.38 92 VAL A O 1
ATOM 745 N N . LEU A 1 93 ? 8.962 -4.381 -4.252 1.00 86.31 93 LEU A N 1
ATOM 746 C CA . LEU A 1 93 ? 9.971 -3.983 -3.271 1.00 86.31 93 LEU A CA 1
ATOM 747 C C . LEU A 1 93 ? 9.546 -2.731 -2.489 1.00 86.31 93 LEU A C 1
ATOM 749 O O . LEU A 1 93 ? 9.689 -2.705 -1.267 1.00 86.31 93 LEU A O 1
ATOM 753 N N . GLY A 1 94 ? 8.957 -1.738 -3.162 1.00 83.94 94 GLY A N 1
ATOM 754 C CA . GLY A 1 94 ? 8.344 -0.579 -2.505 1.00 83.94 94 GLY A CA 1
ATOM 755 C C . GLY A 1 94 ? 7.189 -0.979 -1.599 1.00 83.94 94 GLY A C 1
ATOM 756 O O . GLY A 1 94 ? 7.154 -0.589 -0.437 1.00 83.94 94 GLY A O 1
ATOM 757 N N . MET A 1 95 ? 6.309 -1.844 -2.099 1.00 83.81 95 MET A N 1
ATOM 758 C CA . MET A 1 95 ? 5.158 -2.366 -1.365 1.00 83.81 95 MET A CA 1
ATOM 759 C C . MET A 1 95 ? 5.574 -3.092 -0.073 1.00 83.81 95 MET A C 1
ATOM 761 O O . MET A 1 95 ? 5.068 -2.785 1.004 1.00 83.81 95 MET A O 1
ATOM 765 N N . LEU A 1 96 ? 6.541 -4.010 -0.168 1.00 88.81 96 LEU A N 1
ATOM 766 C CA . LEU A 1 96 ? 7.068 -4.781 0.961 1.00 88.81 96 LEU A CA 1
ATOM 767 C C . LEU A 1 96 ? 7.794 -3.894 1.967 1.00 88.81 96 LEU A C 1
ATOM 769 O O . LEU A 1 96 ? 7.575 -4.034 3.166 1.00 88.81 96 LEU A O 1
ATOM 773 N N . THR A 1 97 ? 8.625 -2.964 1.490 1.00 90.94 97 THR A N 1
ATOM 774 C CA . THR A 1 97 ? 9.327 -2.016 2.365 1.00 90.94 97 THR A CA 1
ATOM 775 C C . THR A 1 97 ? 8.329 -1.208 3.188 1.00 90.94 97 THR A C 1
ATOM 777 O O . THR A 1 97 ? 8.459 -1.140 4.409 1.00 90.94 97 THR A O 1
ATOM 780 N N . THR A 1 98 ? 7.292 -0.649 2.556 1.00 87.44 98 THR A N 1
ATOM 781 C CA . THR A 1 98 ? 6.255 0.098 3.277 1.00 87.44 98 THR A CA 1
ATOM 782 C C . THR A 1 98 ? 5.496 -0.791 4.256 1.00 87.44 98 THR A C 1
ATOM 784 O O . THR A 1 98 ? 5.273 -0.375 5.389 1.00 87.44 98 THR A O 1
ATOM 787 N N . LEU A 1 99 ? 5.145 -2.020 3.866 1.00 86.69 99 LEU A N 1
ATOM 788 C CA . LEU A 1 99 ? 4.444 -2.956 4.746 1.00 86.69 99 LEU A CA 1
ATOM 789 C C . LEU A 1 99 ? 5.260 -3.257 6.014 1.00 86.69 99 LEU A C 1
ATOM 791 O O . LEU A 1 99 ? 4.733 -3.163 7.120 1.00 86.69 99 LEU A O 1
ATOM 795 N N . ILE A 1 100 ? 6.552 -3.564 5.854 1.00 93.44 100 ILE A N 1
ATOM 796 C CA . ILE A 1 100 ? 7.468 -3.838 6.969 1.00 93.44 100 ILE A CA 1
ATOM 797 C C . ILE A 1 100 ? 7.552 -2.628 7.898 1.00 93.44 100 ILE A C 1
ATOM 799 O O . ILE A 1 100 ? 7.441 -2.784 9.112 1.00 93.44 100 ILE A O 1
ATOM 803 N N . VAL A 1 101 ? 7.716 -1.426 7.340 1.00 92.75 101 VAL A N 1
ATOM 804 C CA . VAL A 1 101 ? 7.796 -0.190 8.128 1.00 92.75 101 VAL A CA 1
ATOM 805 C C . VAL A 1 101 ? 6.505 0.042 8.910 1.00 92.75 101 VAL A C 1
ATOM 807 O O . VAL A 1 101 ? 6.563 0.280 10.112 1.00 92.75 101 VAL A O 1
ATOM 810 N N . VAL A 1 102 ? 5.341 -0.069 8.267 1.00 88.38 102 VAL A N 1
ATOM 811 C CA . VAL A 1 102 ? 4.038 0.155 8.915 1.00 88.38 102 VAL A CA 1
ATOM 812 C C . VAL A 1 102 ? 3.804 -0.846 10.044 1.00 88.38 102 VAL A C 1
ATOM 814 O O . VAL A 1 102 ? 3.458 -0.441 11.153 1.00 88.38 102 VAL A O 1
ATOM 817 N N . VAL A 1 103 ? 4.033 -2.138 9.793 1.00 90.25 103 VAL A N 1
ATOM 818 C CA . VAL A 1 103 ? 3.872 -3.188 10.810 1.00 90.25 103 VAL A CA 1
ATOM 819 C C . VAL A 1 103 ? 4.873 -3.001 11.949 1.00 90.25 103 VAL A C 1
ATOM 821 O O . VAL A 1 103 ? 4.493 -3.099 13.113 1.00 90.25 103 VAL A O 1
ATOM 824 N N . GLY A 1 104 ? 6.131 -2.689 11.632 1.00 94.75 104 GLY A N 1
ATOM 825 C CA . GLY A 1 104 ? 7.174 -2.452 12.626 1.00 94.75 104 GLY A CA 1
ATOM 826 C C . GLY A 1 104 ? 6.852 -1.266 13.533 1.00 94.75 104 GLY A C 1
ATOM 827 O O . GLY A 1 104 ? 6.951 -1.385 14.752 1.00 94.75 104 GLY A O 1
ATOM 828 N N . VAL A 1 105 ? 6.401 -0.148 12.959 1.00 95.94 105 VAL A N 1
ATOM 829 C CA . VAL A 1 105 ? 5.973 1.030 13.726 1.00 95.94 105 VAL A CA 1
ATOM 830 C C . VAL A 1 105 ? 4.744 0.709 14.574 1.00 95.94 105 VAL A C 1
ATOM 832 O O . VAL A 1 105 ? 4.741 1.019 15.762 1.00 95.94 105 VAL A O 1
ATOM 835 N N . ALA A 1 106 ? 3.727 0.050 14.012 1.00 91.31 106 ALA A N 1
ATOM 836 C CA . ALA A 1 106 ? 2.526 -0.328 14.755 1.00 91.31 106 ALA A CA 1
ATOM 837 C C . ALA A 1 106 ? 2.854 -1.244 15.947 1.00 91.31 106 ALA A C 1
ATOM 839 O O . ALA A 1 106 ? 2.380 -1.006 17.057 1.00 91.31 106 ALA A O 1
ATOM 840 N N . ALA A 1 107 ? 3.714 -2.245 15.741 1.00 95.31 107 ALA A N 1
ATOM 841 C CA . ALA A 1 107 ? 4.164 -3.147 16.794 1.00 95.31 107 ALA A CA 1
ATOM 842 C C . ALA A 1 107 ? 4.993 -2.421 17.862 1.00 95.31 107 ALA A C 1
ATOM 844 O O . ALA A 1 107 ? 4.778 -2.641 19.052 1.00 95.31 107 ALA A O 1
ATOM 845 N N . ALA A 1 108 ? 5.907 -1.533 17.459 1.00 94.56 108 ALA A N 1
ATOM 846 C CA . ALA A 1 108 ? 6.720 -0.749 18.386 1.00 94.56 108 ALA A CA 1
ATOM 847 C C . ALA A 1 108 ? 5.862 0.184 19.252 1.00 94.56 108 ALA A C 1
ATOM 849 O O . ALA A 1 108 ? 6.070 0.262 20.462 1.00 94.56 108 ALA A O 1
ATOM 850 N N . VAL A 1 109 ? 4.873 0.852 18.650 1.00 95.31 109 VAL A N 1
ATOM 851 C CA . VAL A 1 109 ? 3.919 1.703 19.372 1.00 95.31 109 VAL A CA 1
ATOM 852 C C . VAL A 1 109 ? 3.076 0.871 20.332 1.00 95.31 109 VAL A C 1
ATOM 854 O O . VAL A 1 109 ? 2.975 1.227 21.502 1.00 95.31 109 VAL A O 1
ATOM 857 N N . LEU A 1 110 ? 2.516 -0.253 19.877 1.00 93.50 110 LEU A N 1
ATOM 858 C CA . LEU A 1 110 ? 1.721 -1.139 20.729 1.00 93.50 110 LEU A CA 1
ATOM 859 C C . LEU A 1 110 ? 2.539 -1.655 21.919 1.00 93.50 110 LEU A C 1
ATOM 861 O O . LEU A 1 110 ? 2.067 -1.634 23.052 1.00 93.50 110 LEU A O 1
ATOM 865 N N . TRP A 1 111 ? 3.782 -2.068 21.671 1.00 95.56 111 TRP A N 1
ATOM 866 C CA . TRP A 1 111 ? 4.706 -2.498 22.716 1.00 95.56 111 TRP A CA 1
ATOM 867 C C . TRP A 1 111 ? 5.001 -1.378 23.717 1.00 95.56 111 TRP A C 1
ATOM 869 O O . TRP A 1 111 ? 5.001 -1.613 24.925 1.00 95.56 111 TRP A O 1
ATOM 879 N N . PHE A 1 112 ? 5.222 -0.157 23.226 1.00 95.88 112 PHE A N 1
ATOM 880 C CA . PHE A 1 112 ? 5.472 1.005 24.071 1.00 95.88 112 PHE A CA 1
ATOM 881 C C . PHE A 1 112 ? 4.269 1.342 24.960 1.00 95.88 112 PHE A C 1
ATOM 883 O O . PHE A 1 112 ? 4.458 1.598 26.148 1.00 95.88 112 PHE A O 1
ATOM 890 N N . LEU A 1 113 ? 3.050 1.308 24.410 1.00 94.00 113 LEU A N 1
ATOM 891 C CA . LEU A 1 113 ? 1.815 1.548 25.164 1.00 94.00 113 LEU A CA 1
ATOM 892 C C . LEU A 1 113 ? 1.608 0.481 26.242 1.00 94.00 113 LEU A C 1
ATOM 894 O O . LEU A 1 113 ? 1.502 0.817 27.415 1.00 94.00 113 LEU A O 1
ATOM 898 N N . LEU A 1 114 ? 1.690 -0.803 25.880 1.00 94.56 114 LEU A N 1
ATOM 899 C CA . LEU A 1 114 ? 1.541 -1.913 26.832 1.00 94.56 114 LEU A CA 1
ATOM 900 C C . LEU A 1 114 ? 2.555 -1.863 27.978 1.00 94.56 114 LEU A C 1
ATOM 902 O O . LEU A 1 114 ? 2.256 -2.293 29.086 1.00 94.56 114 LEU A O 1
ATOM 906 N N . ARG A 1 115 ? 3.763 -1.357 27.718 1.00 92.69 115 ARG A N 1
ATOM 907 C CA . ARG A 1 115 ? 4.811 -1.242 28.735 1.00 92.69 115 ARG A CA 1
ATOM 908 C C . ARG A 1 115 ? 4.674 -0.007 29.628 1.00 92.69 115 ARG A C 1
ATOM 910 O O . ARG A 1 115 ? 5.352 0.061 30.648 1.00 92.69 115 ARG A O 1
ATOM 917 N N . ARG A 1 116 ? 3.866 0.976 29.228 1.00 81.88 116 ARG A N 1
ATOM 918 C CA . ARG A 1 116 ? 3.544 2.160 30.037 1.00 81.88 116 ARG A CA 1
ATOM 919 C C . ARG A 1 116 ? 2.240 2.017 30.811 1.00 81.88 116 ARG A C 1
ATOM 921 O O . A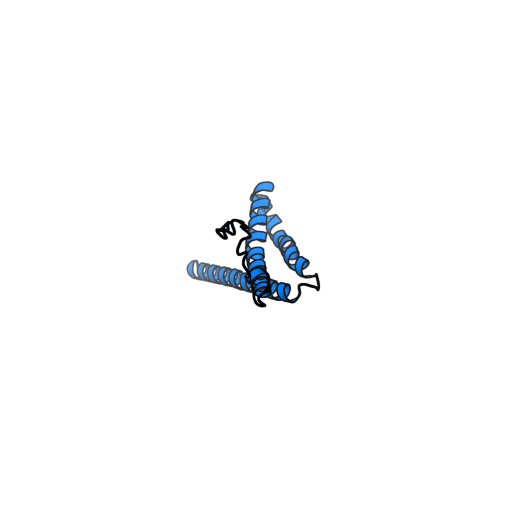RG A 1 116 ? 2.138 2.600 31.883 1.00 81.88 116 ARG A O 1
ATOM 928 N N . ASP A 1 117 ? 1.281 1.292 30.247 1.00 74.12 117 ASP A N 1
ATOM 929 C CA . ASP A 1 117 ? -0.040 1.064 30.836 1.00 74.12 117 ASP A CA 1
ATOM 930 C C . ASP A 1 117 ? -0.068 -0.164 31.773 1.00 74.12 117 ASP A C 1
ATOM 932 O O . ASP A 1 117 ? -1.093 -0.426 32.403 1.00 74.12 117 ASP A O 1
ATOM 936 N N . GLY A 1 118 ? 1.039 -0.919 31.854 1.00 52.44 118 GLY A N 1
ATOM 937 C CA . GLY A 1 118 ? 1.234 -2.087 32.724 1.00 52.44 118 GLY A CA 1
ATOM 938 C C . GLY A 1 118 ? 2.223 -1.866 33.861 1.00 52.44 118 GLY A C 1
ATOM 939 O O . GLY A 1 118 ? 3.076 -0.957 33.751 1.00 52.44 118 GLY A O 1
#

Radius of gyration: 25.66 Å; chains: 1; bounding box: 45×58×88 Å

Secondary structure (DSSP, 8-state):
------------------GGGTS--TTHHHHHHHHHHHHHHHHHHHHHHHHHHHHHHHHHHHHHGGGHHHHHHHHHHTT--GGGHHHHHHHHHHHHHHHHHHHHHHHHHHHHHHHH--